Protein 3EIP (pdb70)

InterPro domains:
  IPR003063 Cloacin immunity protein family [PF03513] (2-81)
  IPR003063 Cloacin immunity protein family [PR01296] (2-18)
  IPR003063 Cloacin immunity protein family [PR01296] (19-39)
  IPR003063 Cloacin immunity protein family [PR01296] (41-60)
  IPR003063 Cloacin immunity protein family [PR01296] (61-83)
  IPR036528 Cloacin immunity protein superfamily [G3DSA:3.10.50.20] (2-85)
  IPR036528 Cloacin immunity protein superfamily [SSF54552] (2-85)

Organism: Escherichia coli (NCBI:txid562)

GO terms:
  GO:0005515 protein binding (F, IPI)

Structure (mmCIF, N/CA/C/O backbone):
data_3EIP
#
_entry.id   3EIP
#
_cell.length_a   80.070
_cell.length_b   53.720
_cell.length_c   36.250
_cell.angle_alpha   90.00
_cell.angle_beta   93.18
_cell.angle_gamma   90.00
#
_symmetry.space_group_name_H-M   'C 1 2 1'
#
loop_
_entity.id
_entity.type
_entity.pdbx_description
1 polymer 'PROTEIN (COLICIN E3 IMMUNITY PROTEIN)'
2 non-polymer 'ZINC ION'
3 water water
#
loop_
_atom_site.group_PDB
_atom_site.id
_atom_site.type_symbol
_atom_site.label_atom_id
_atom_site.label_alt_id
_atom_site.label_comp_id
_atom_site.label_asym_id
_atom_site.label_entity_id
_atom_site.label_seq_id
_atom_site.pdbx_PDB_ins_code
_atom_site.Cartn_x
_atom_site.Cartn_y
_atom_site.Cartn_z
_atom_site.occupancy
_atom_site.B_iso_or_equiv
_atom_site.auth_seq_id
_atom_site.auth_comp_id
_atom_site.auth_asym_id
_atom_site.auth_atom_id
_atom_site.pdbx_PDB_model_num
ATOM 1 N N . GLY A 1 1 ? 3.932 19.878 35.664 1.00 14.16 1 GLY A N 1
ATOM 2 C CA . GLY A 1 1 ? 3.701 21.061 34.799 1.00 13.07 1 GLY A CA 1
ATOM 3 C C . GLY A 1 1 ? 4.985 21.812 34.497 1.00 13.06 1 GLY A C 1
ATOM 4 O O . GLY A 1 1 ? 6.017 21.206 34.222 1.00 12.51 1 GLY A O 1
ATOM 5 N N . LEU A 1 2 ? 4.917 23.136 34.579 1.00 13.21 2 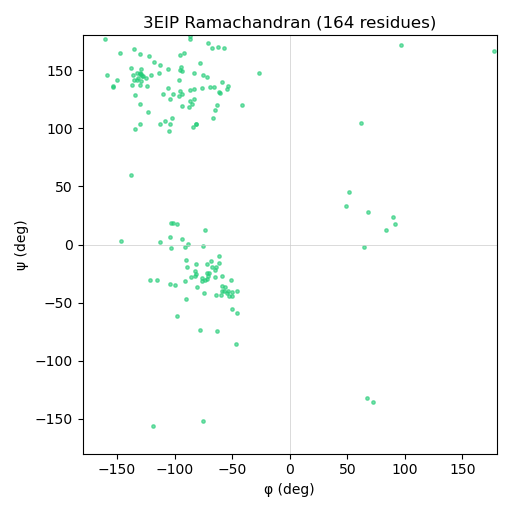LEU A N 1
ATOM 6 C CA . LEU A 1 2 ? 6.055 24.008 34.291 1.00 13.71 2 LEU A CA 1
ATOM 7 C C . LEU A 1 2 ? 7.134 24.089 35.370 1.00 14.22 2 LEU A C 1
ATOM 8 O O . LEU A 1 2 ? 6.839 24.232 36.553 1.00 13.85 2 LEU A O 1
ATOM 13 N N . LYS A 1 3 ? 8.390 24.001 34.943 1.00 14.12 3 LYS A N 1
ATOM 14 C CA . LYS A 1 3 ? 9.522 24.133 35.856 1.00 14.92 3 LYS A CA 1
ATOM 15 C C . LYS A 1 3 ? 10.567 25.024 35.190 1.00 14.48 3 LYS A C 1
ATOM 16 O O . LYS A 1 3 ? 10.704 25.008 33.969 1.00 13.94 3 LYS A O 1
ATOM 22 N N . LEU A 1 4 ? 11.278 25.816 35.982 1.00 14.50 4 LEU A N 1
ATOM 23 C CA . LEU A 1 4 ? 12.331 26.666 35.437 1.00 14.71 4 LEU A CA 1
ATOM 24 C C . LEU A 1 4 ? 13.633 25.879 35.555 1.00 14.56 4 LEU A C 1
ATOM 25 O O . LEU A 1 4 ? 13.950 25.349 36.619 1.00 14.51 4 LEU A O 1
ATOM 30 N N . ASP A 1 5 ? 14.377 25.789 34.455 1.00 13.68 5 ASP A N 1
ATOM 31 C CA . ASP A 1 5 ? 15.647 25.067 34.431 1.00 12.50 5 ASP A CA 1
ATOM 32 C C . ASP A 1 5 ? 16.772 26.100 34.345 1.00 12.10 5 ASP A C 1
ATOM 33 O O . ASP A 1 5 ? 16.982 26.715 33.301 1.00 10.63 5 ASP A O 1
ATOM 38 N N . LEU A 1 6 ? 17.476 26.288 35.455 1.00 11.07 6 LEU A N 1
ATOM 39 C CA . LEU A 1 6 ? 18.556 27.255 35.536 1.00 11.47 6 LEU A CA 1
ATOM 40 C C . LEU A 1 6 ? 19.920 26.578 35.436 1.00 11.00 6 LEU A C 1
ATOM 41 O O . LEU A 1 6 ? 20.199 25.610 36.139 1.00 11.75 6 LEU A O 1
ATOM 46 N N . THR A 1 7 ? 20.761 27.091 34.542 1.00 11.61 7 THR A N 1
ATOM 47 C CA . THR A 1 7 ? 22.105 26.568 34.366 1.00 12.49 7 THR A CA 1
ATOM 48 C C . THR A 1 7 ? 23.054 27.754 34.444 1.00 12.95 7 THR A C 1
ATOM 49 O O . THR A 1 7 ? 22.698 28.869 34.042 1.00 12.13 7 THR A O 1
ATOM 53 N N . TRP A 1 8 ? 24.242 27.540 35.002 1.00 12.75 8 TRP A N 1
ATOM 54 C CA . TRP A 1 8 ? 25.204 28.629 35.086 1.00 13.93 8 TRP A CA 1
ATOM 55 C C . TRP A 1 8 ? 26.588 28.189 34.630 1.00 14.55 8 TRP A C 1
ATOM 56 O O . TRP A 1 8 ? 26.972 27.028 34.787 1.00 13.94 8 TRP A O 1
ATOM 67 N N . PHE A 1 9 ? 27.315 29.128 34.038 1.00 16.03 9 PHE A N 1
ATOM 68 C CA . PHE A 1 9 ? 28.644 28.861 33.514 1.00 18.64 9 PHE A CA 1
ATOM 69 C C . PHE A 1 9 ? 29.624 29.896 34.030 1.00 20.23 9 PHE A C 1
ATOM 70 O O . PHE A 1 9 ? 29.263 31.052 34.252 1.00 20.52 9 PHE A O 1
ATOM 78 N N . ASP A 1 10 ? 30.862 29.470 34.240 1.00 22.96 10 ASP A N 1
ATOM 79 C CA . ASP A 1 10 ? 31.892 30.370 34.736 1.00 25.30 10 ASP A CA 1
ATOM 80 C C . ASP A 1 10 ? 32.223 31.376 33.648 1.00 26.87 10 ASP A C 1
ATOM 81 O O . ASP A 1 10 ? 32.368 31.012 32.482 1.00 26.96 10 ASP A O 1
ATOM 86 N N . LYS A 1 11 ? 32.332 32.643 34.026 1.00 28.55 11 LYS A N 1
ATOM 87 C CA . LYS A 1 11 ? 32.655 33.689 33.067 1.00 31.00 11 LYS A CA 1
ATOM 88 C C . LYS A 1 11 ? 34.106 33.595 32.613 1.00 32.19 11 LYS A C 1
ATOM 89 O O . LYS A 1 11 ? 34.434 33.966 31.485 1.00 32.60 11 LYS A O 1
ATOM 95 N N . SER A 1 12 ? 34.970 33.091 33.489 1.00 33.46 12 SER A N 1
ATOM 96 C CA . SER A 1 12 ? 36.389 32.965 33.170 1.00 34.89 12 SER A CA 1
ATOM 97 C C . SER A 1 12 ? 36.682 31.765 32.265 1.00 35.43 12 SER A C 1
ATOM 98 O O . SER A 1 12 ? 36.951 31.930 31.073 1.00 35.75 12 SER A O 1
ATOM 101 N N . THR A 1 13 ? 36.625 30.563 32.833 1.00 35.71 13 THR A N 1
ATOM 102 C CA . THR A 1 13 ? 36.891 29.341 32.080 1.00 36.02 13 THR A CA 1
ATOM 103 C C . THR A 1 13 ? 35.761 29.013 31.107 1.00 36.23 13 THR A C 1
ATOM 104 O O . THR A 1 13 ? 35.968 28.316 30.110 1.00 35.98 13 THR A O 1
ATOM 108 N N . GLU A 1 14 ? 34.564 29.503 31.416 1.00 36.36 14 GLU A N 1
ATOM 109 C CA . GLU A 1 14 ? 33.393 29.301 30.569 1.00 36.26 14 GLU A CA 1
ATOM 110 C C . GLU A 1 14 ? 32.907 27.858 30.503 1.00 35.33 14 GLU A C 1
ATOM 111 O O . GLU A 1 14 ? 32.319 27.442 29.504 1.00 35.41 14 GLU A O 1
ATOM 117 N N . ASP A 1 15 ? 33.150 27.100 31.566 1.00 33.68 15 ASP A N 1
ATOM 118 C CA . ASP A 1 15 ? 32.721 25.708 31.619 1.00 31.83 15 ASP A CA 1
ATOM 119 C C . ASP A 1 15 ? 31.368 25.602 32.312 1.00 30.02 15 ASP A C 1
ATOM 120 O O . ASP A 1 15 ? 31.020 26.441 33.137 1.00 29.61 15 ASP A O 1
ATOM 125 N N . PHE A 1 16 ? 30.613 24.570 31.955 1.00 27.97 16 PHE A N 1
ATOM 126 C CA . PHE A 1 16 ? 29.299 24.310 32.531 1.00 26.48 16 PHE A CA 1
ATOM 127 C C . PHE A 1 16 ? 29.490 23.942 34.000 1.00 25.19 16 PHE A C 1
ATOM 128 O O . PHE A 1 16 ? 29.967 22.853 34.310 1.00 24.77 16 PHE A O 1
ATOM 136 N N . LYS A 1 17 ? 29.100 24.845 34.897 1.00 24.23 17 LYS A N 1
ATOM 137 C CA . LYS A 1 17 ? 29.272 24.641 36.335 1.00 23.17 17 LYS A CA 1
ATOM 138 C C . LYS A 1 17 ? 28.152 23.952 37.103 1.00 22.01 17 LYS A C 1
ATOM 139 O O . LYS A 1 17 ? 28.411 23.051 37.904 1.00 22.51 17 LYS A O 1
ATOM 145 N N . GLY A 1 18 ? 26.911 24.372 36.882 1.00 20.00 18 GLY A N 1
ATOM 146 C CA . GLY A 1 18 ? 25.818 23.759 37.612 1.00 17.88 18 GLY A CA 1
ATOM 147 C C . GLY A 1 18 ? 24.450 23.939 36.998 1.00 16.29 18 GLY A C 1
ATOM 148 O O . GLY A 1 18 ? 24.270 24.629 35.995 1.00 14.67 18 GLY A O 1
ATOM 149 N N . GLU A 1 19 ? 23.467 23.321 37.636 1.00 15.82 19 GLU A N 1
ATOM 150 C CA . GLU A 1 19 ? 22.104 23.378 37.155 1.00 14.46 19 GLU A CA 1
ATOM 151 C C . GLU A 1 19 ? 21.154 23.060 38.299 1.00 14.30 19 GLU A C 1
ATOM 152 O O . GLU A 1 19 ? 21.475 22.260 39.182 1.00 12.90 19 GLU A O 1
ATOM 158 N N . GLU A 1 20 ? 19.993 23.707 38.285 1.00 13.03 20 GLU A N 1
ATOM 159 C CA . GLU A 1 20 ? 18.984 23.482 39.306 1.00 12.75 20 GLU A CA 1
ATOM 160 C C . GLU A 1 20 ? 17.595 23.788 38.757 1.00 12.44 20 GLU A C 1
ATOM 161 O O . GLU A 1 20 ? 17.401 24.794 38.073 1.00 11.64 20 GLU A O 1
ATOM 167 N N . TYR A 1 21 ? 16.637 22.908 39.047 1.00 12.93 21 TYR A N 1
ATOM 168 C CA . TYR A 1 21 ? 15.256 23.105 38.611 1.00 13.56 21 TYR A CA 1
ATOM 169 C C . TYR A 1 21 ? 14.449 23.755 39.718 1.00 13.54 21 TYR A C 1
ATOM 170 O O . TYR A 1 21 ? 14.728 23.559 40.900 1.00 12.66 21 TYR A O 1
ATOM 179 N N . SER A 1 22 ? 13.438 24.524 39.332 1.00 13.64 22 SER A N 1
ATOM 180 C CA . SER A 1 22 ? 12.575 25.168 40.304 1.00 14.46 22 SER A CA 1
ATOM 181 C C . SER A 1 22 ? 11.501 24.148 40.635 1.00 15.47 22 SER A C 1
ATOM 182 O O . SER A 1 22 ? 11.466 23.064 40.053 1.00 14.68 22 SER A O 1
ATOM 185 N N . LYS A 1 23 ? 10.628 24.501 41.571 1.00 16.42 23 LYS A N 1
ATOM 186 C CA . LYS A 1 23 ? 9.521 23.630 41.934 1.00 18.44 23 LYS A CA 1
ATOM 187 C C . LYS A 1 23 ? 8.616 23.614 40.711 1.00 19.34 23 LYS A C 1
ATOM 188 O O . LYS A 1 23 ? 8.787 24.426 39.797 1.00 18.62 23 LYS A O 1
ATOM 194 N N . ASP A 1 24 ? 7.641 22.712 40.707 1.00 19.88 24 ASP A N 1
ATOM 195 C CA . ASP A 1 24 ? 6.703 22.620 39.602 1.00 21.22 24 ASP A CA 1
ATOM 196 C C . ASP A 1 24 ? 5.609 23.659 39.845 1.00 22.35 24 ASP A C 1
ATOM 197 O O . ASP A 1 24 ? 4.989 23.679 40.915 1.00 22.52 24 ASP A O 1
ATOM 202 N N . PHE A 1 25 ? 5.388 24.533 38.867 1.00 22.74 25 PHE A N 1
ATOM 203 C CA . PHE A 1 25 ? 4.368 25.565 38.997 1.00 23.91 25 PHE A CA 1
ATOM 204 C C . PHE A 1 25 ? 3.018 25.104 38.465 1.00 25.24 25 PHE A C 1
ATOM 205 O O . PHE A 1 25 ? 2.040 25.847 38.530 1.00 25.70 25 PHE A O 1
ATOM 213 N N . GLY A 1 26 ? 2.968 23.885 37.940 1.00 26.61 26 GLY A N 1
ATOM 214 C CA . GLY A 1 26 ? 1.725 23.369 37.391 1.00 28.10 26 GLY A CA 1
ATOM 215 C C . GLY A 1 26 ? 1.382 24.046 36.076 1.00 29.53 26 GLY A C 1
ATOM 216 O O . GLY A 1 26 ? 2.253 24.231 35.225 1.00 28.74 26 GLY A O 1
ATOM 217 N N . ASP A 1 27 ? 0.116 24.427 35.909 1.00 30.85 27 ASP A N 1
ATOM 218 C CA . ASP A 1 27 ? -0.331 25.091 34.686 1.00 32.17 27 ASP A CA 1
ATOM 219 C C . ASP A 1 27 ? -0.308 26.614 34.757 1.00 32.57 27 ASP A C 1
ATOM 220 O O . ASP A 1 27 ? -0.749 27.288 33.824 1.00 33.85 27 ASP A O 1
ATOM 225 N N . ASP A 1 28 ? 0.199 27.158 35.854 1.00 32.38 28 ASP A N 1
ATOM 226 C CA . ASP A 1 28 ? 0.253 28.601 36.015 1.00 32.35 28 ASP A CA 1
ATOM 227 C C . ASP A 1 28 ? 1.543 29.150 35.415 1.00 32.06 28 ASP A C 1
ATOM 228 O O . ASP A 1 28 ? 2.637 28.809 35.857 1.00 32.20 28 ASP A O 1
ATOM 233 N N . GLY A 1 29 ? 1.407 29.999 34.404 1.00 31.44 29 GLY A N 1
ATOM 234 C CA . GLY A 1 29 ? 2.577 30.576 33.770 1.00 30.57 29 GLY A CA 1
ATOM 235 C C . GLY A 1 29 ? 2.836 31.995 34.228 1.00 29.88 29 GLY A C 1
ATOM 236 O O . GLY A 1 29 ? 3.556 32.740 33.568 1.00 29.73 29 GLY A O 1
ATOM 237 N N . SER A 1 30 ? 2.252 32.373 35.361 1.00 29.11 30 SER A N 1
ATOM 238 C CA . SER A 1 30 ? 2.426 33.720 35.890 1.00 28.53 30 SER A CA 1
ATOM 239 C C . SER A 1 30 ? 3.903 34.076 36.055 1.00 27.80 30 SER A C 1
ATOM 240 O O . SER A 1 30 ? 4.317 35.193 35.745 1.00 27.90 30 SER A O 1
ATOM 243 N N . VAL A 1 31 ? 4.695 33.129 36.547 1.00 26.94 31 VAL A N 1
ATOM 244 C CA . VAL A 1 31 ? 6.118 33.373 36.743 1.00 26.52 31 VAL A CA 1
ATOM 245 C C . VAL A 1 31 ? 6.774 33.815 35.441 1.00 25.61 31 VAL A C 1
ATOM 246 O O . VAL A 1 31 ? 7.671 34.654 35.446 1.00 25.80 31 VAL A O 1
ATOM 250 N N . MET A 1 32 ? 6.326 33.248 34.327 1.00 24.94 32 MET A N 1
ATOM 251 C CA . MET A 1 32 ? 6.875 33.611 33.026 1.00 24.66 32 MET A CA 1
ATOM 252 C C . MET A 1 32 ? 6.351 34.975 32.606 1.00 25.27 32 MET A C 1
ATOM 253 O O . MET A 1 32 ? 7.093 35.806 32.083 1.00 24.77 32 MET A O 1
ATOM 258 N N . GLU A 1 33 ? 5.065 35.205 32.841 1.00 26.33 33 GLU A N 1
ATOM 259 C CA . GLU A 1 33 ? 4.459 36.481 32.493 1.00 27.83 33 GLU A CA 1
ATOM 260 C C . GLU A 1 33 ? 5.196 37.587 33.231 1.00 27.89 33 GLU A C 1
ATOM 261 O O . GLU A 1 33 ? 5.449 38.654 32.676 1.00 29.08 33 GLU A O 1
ATOM 267 N N . SER A 1 34 ? 5.547 37.319 34.485 1.00 27.66 34 SER A N 1
ATOM 268 C CA . SER A 1 34 ? 6.253 38.294 35.303 1.00 27.17 34 SER A CA 1
ATOM 269 C C . SER A 1 34 ? 7.643 38.596 34.752 1.00 26.44 34 SER A C 1
ATOM 270 O O . SER A 1 34 ? 8.222 39.644 35.047 1.00 26.48 34 SER A O 1
ATOM 273 N N . LEU A 1 35 ? 8.182 37.682 33.953 1.00 25.27 35 LEU A N 1
ATOM 274 C CA . LEU A 1 35 ? 9.505 37.885 33.368 1.00 24.80 35 LEU A CA 1
ATOM 275 C C . LEU A 1 35 ? 9.389 38.598 32.026 1.00 24.05 35 LEU A C 1
ATOM 276 O O . LEU A 1 35 ? 10.383 39.075 31.478 1.00 23.98 35 LEU A O 1
ATOM 281 N N . GLY A 1 36 ? 8.170 38.661 31.501 1.00 23.84 36 GLY A N 1
ATOM 282 C CA . GLY A 1 36 ? 7.943 39.305 30.220 1.00 22.82 36 GLY A CA 1
ATOM 283 C C . GLY A 1 36 ? 8.075 38.330 29.065 1.00 22.50 36 GLY A C 1
ATOM 284 O O . GLY A 1 36 ? 8.335 38.735 27.935 1.00 22.55 36 GLY A O 1
ATOM 285 N N . VAL A 1 37 ? 7.887 37.045 29.351 1.00 22.11 37 VAL A N 1
ATOM 286 C CA . VAL A 1 37 ? 7.991 36.000 28.334 1.00 22.00 37 VAL A CA 1
ATOM 287 C C . VAL A 1 37 ? 6.703 35.187 28.246 1.00 22.36 37 VAL A C 1
ATOM 288 O O . VAL A 1 37 ? 6.344 34.485 29.188 1.00 22.06 37 VAL A O 1
ATOM 292 N N . PRO A 1 38 ? 5.991 35.273 27.108 1.00 23.13 38 PRO A N 1
ATOM 293 C CA . PRO A 1 38 ? 4.737 34.538 26.901 1.00 23.81 38 PRO A CA 1
ATOM 294 C C . PRO A 1 38 ? 4.902 33.041 27.166 1.00 24.26 38 PRO A C 1
ATOM 295 O O . PRO A 1 38 ? 5.872 32.425 26.729 1.00 23.25 38 PRO A O 1
ATOM 299 N N . PHE A 1 39 ? 3.928 32.471 27.868 1.00 25.61 39 PHE A N 1
ATOM 300 C CA . PHE A 1 39 ? 3.918 31.061 28.252 1.00 26.58 39 PHE A CA 1
ATOM 301 C C . PHE A 1 39 ? 3.866 30.018 27.133 1.00 27.44 39 PHE A C 1
ATOM 302 O O . PHE A 1 39 ? 4.858 29.351 26.852 1.00 27.48 39 PHE A O 1
ATOM 310 N N . LYS A 1 40 ? 2.696 29.875 26.516 1.00 28.29 40 LYS A N 1
ATOM 311 C CA . LYS A 1 40 ? 2.470 28.887 25.461 1.00 29.02 40 LYS A CA 1
ATOM 312 C C . LYS A 1 40 ? 3.454 28.840 24.295 1.00 28.85 40 LYS A C 1
ATOM 313 O O . LYS A 1 40 ? 3.679 27.776 23.714 1.00 29.53 40 LYS A O 1
ATOM 319 N N . ASP A 1 41 ? 4.035 29.981 23.944 1.00 28.18 41 ASP A N 1
ATOM 320 C CA . ASP A 1 41 ? 4.961 30.031 22.822 1.00 27.28 41 ASP A CA 1
ATOM 321 C C . ASP A 1 41 ? 6.428 29.774 23.154 1.00 25.98 41 ASP A C 1
ATOM 322 O O . ASP A 1 41 ? 7.214 29.425 22.270 1.00 25.91 41 ASP A O 1
ATOM 327 N N . ASN A 1 42 ? 6.804 29.923 24.418 1.00 24.18 42 ASN A N 1
ATOM 328 C CA . ASN A 1 42 ? 8.208 29.749 24.779 1.00 22.34 42 ASN A CA 1
ATOM 329 C C . ASN A 1 42 ? 8.606 28.564 25.650 1.00 21.12 42 ASN A C 1
ATOM 330 O O . ASN A 1 42 ? 9.778 28.419 25.996 1.00 19.94 42 ASN A O 1
ATOM 335 N N . VAL A 1 43 ? 7.647 27.719 26.007 1.00 20.18 43 VAL A N 1
ATOM 336 C CA . VAL A 1 43 ? 7.961 26.541 26.809 1.00 19.79 43 VAL A CA 1
ATOM 337 C C . VAL A 1 43 ? 8.631 25.502 25.913 1.00 20.05 43 VAL A C 1
ATOM 338 O O . VAL A 1 43 ? 8.308 25.397 24.726 1.00 20.42 43 VAL A O 1
ATOM 342 N N . ASN A 1 44 ? 9.563 24.738 26.476 1.00 19.98 44 ASN A N 1
ATOM 343 C CA . ASN A 1 44 ? 10.271 23.708 25.716 1.00 20.75 44 ASN A CA 1
ATOM 344 C C . ASN A 1 44 ? 10.786 24.281 24.407 1.00 21.59 44 ASN A C 1
ATOM 345 O O . ASN A 1 44 ? 10.876 23.563 23.407 1.00 22.12 44 ASN A O 1
ATOM 350 N N . ASN A 1 45 ? 11.152 25.561 24.417 1.00 22.60 45 ASN A N 1
ATOM 351 C CA . ASN A 1 45 ? 11.593 26.223 23.196 1.00 23.45 45 ASN A CA 1
ATOM 352 C C . ASN A 1 45 ? 12.805 27.151 23.350 1.00 23.21 45 ASN A C 1
ATOM 353 O O . ASN A 1 45 ? 12.702 28.349 23.084 1.00 24.03 45 ASN A O 1
ATOM 358 N N . GLY A 1 46 ? 13.939 26.608 23.787 1.00 21.77 46 GLY A N 1
ATOM 359 C CA . GLY A 1 46 ? 15.144 27.421 23.909 1.00 19.61 46 GLY A CA 1
ATOM 360 C C . GLY A 1 46 ? 15.513 28.029 25.249 1.00 18.56 46 GLY A C 1
ATOM 361 O O . GLY A 1 46 ? 14.737 27.989 26.207 1.00 17.60 46 GLY A O 1
ATOM 362 N N . CYS A 1 47 ? 16.715 28.604 25.295 1.00 17.29 47 CYS A N 1
ATOM 363 C CA . CYS A 1 47 ? 17.250 29.242 26.496 1.00 17.46 47 CYS A CA 1
ATOM 364 C C . CYS A 1 47 ? 17.243 30.759 26.422 1.00 16.89 47 CYS A C 1
ATOM 365 O O . CYS A 1 47 ? 17.380 31.344 25.350 1.00 17.08 47 CYS A O 1
ATOM 368 N N . PHE A 1 48 ? 17.130 31.385 27.587 1.00 15.04 48 PHE A N 1
ATOM 369 C CA . PHE A 1 48 ? 17.115 32.842 27.693 1.00 13.90 48 PHE A CA 1
ATOM 370 C C . PHE A 1 48 ? 18.222 33.288 28.635 1.00 13.83 48 PHE A C 1
ATOM 371 O O . PHE A 1 48 ? 18.406 32.701 29.695 1.00 11.61 48 PHE A O 1
ATOM 379 N N . ASP A 1 49 ? 18.955 34.330 28.257 1.00 14.45 49 ASP A N 1
AT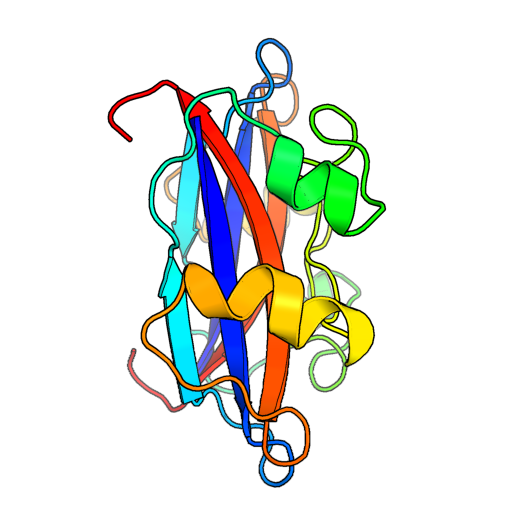OM 380 C CA . ASP A 1 49 ? 20.014 34.836 29.116 1.00 15.40 49 ASP A CA 1
ATOM 381 C C . ASP A 1 49 ? 19.313 35.516 30.284 1.00 14.93 49 ASP A C 1
ATOM 382 O O . ASP A 1 49 ? 18.261 36.120 30.105 1.00 15.93 49 ASP A O 1
ATOM 387 N N . VAL A 1 50 ? 19.883 35.410 31.476 1.00 14.87 50 VAL A N 1
ATOM 388 C CA . VAL A 1 50 ? 19.289 36.044 32.649 1.00 14.06 50 VAL A CA 1
ATOM 389 C C . VAL A 1 50 ? 19.900 37.422 32.849 1.00 14.27 50 VAL A C 1
ATOM 390 O O . VAL A 1 50 ? 21.107 37.545 33.044 1.00 15.76 50 VAL A O 1
ATOM 394 N N . ILE A 1 51 ? 19.060 38.450 32.794 1.00 13.99 51 ILE A N 1
ATOM 395 C CA . ILE A 1 51 ? 19.496 39.829 32.956 1.00 14.04 51 ILE A CA 1
ATOM 396 C C . ILE A 1 51 ? 19.382 40.229 34.420 1.00 13.55 51 ILE A C 1
ATOM 397 O O . ILE A 1 51 ? 18.714 39.555 35.206 1.00 13.12 51 ILE A O 1
ATOM 402 N N . ALA A 1 52 ? 20.033 41.330 34.777 1.00 13.61 52 ALA A N 1
ATOM 403 C CA . ALA A 1 52 ? 20.040 41.817 36.155 1.00 12.92 52 ALA A CA 1
ATOM 404 C C . ALA A 1 52 ? 18.684 41.938 36.853 1.00 12.68 52 ALA A C 1
ATOM 405 O O . ALA A 1 52 ? 18.548 41.540 38.014 1.00 10.83 52 ALA A O 1
ATOM 407 N N . GLU A 1 53 ? 17.683 42.483 36.162 1.00 12.12 53 GLU A N 1
ATOM 408 C CA . GLU A 1 53 ? 16.363 42.663 36.765 1.00 12.92 53 GLU A CA 1
ATOM 409 C C . GLU A 1 53 ? 15.666 41.362 37.141 1.00 12.97 53 GLU A C 1
ATOM 410 O O . GLU A 1 53 ? 14.725 41.367 37.939 1.00 13.24 53 GLU A O 1
ATOM 416 N N . TRP A 1 54 ? 16.119 40.261 36.548 1.00 13.05 54 TRP A N 1
ATOM 417 C CA . TRP A 1 54 ? 15.542 38.938 36.784 1.00 13.31 54 TRP A CA 1
ATOM 418 C C . TRP A 1 54 ? 16.059 38.248 38.040 1.00 13.77 54 TRP A C 1
ATOM 419 O O . TRP A 1 54 ? 15.366 37.415 38.630 1.00 13.88 54 TRP A O 1
ATOM 430 N N . VAL A 1 55 ? 17.280 38.586 38.435 1.00 13.78 55 VAL A N 1
ATOM 431 C CA . VAL A 1 55 ? 17.902 37.981 39.607 1.00 14.58 55 VAL A CA 1
ATOM 432 C C . VAL A 1 55 ? 17.013 37.881 40.850 1.00 14.41 55 VAL A C 1
ATOM 433 O O . VAL A 1 55 ? 16.768 36.782 41.341 1.00 14.98 55 VAL A O 1
ATOM 437 N N . PRO A 1 56 ? 16.504 39.017 41.369 1.00 14.52 56 PRO A N 1
ATOM 438 C CA . PRO A 1 56 ? 15.652 38.965 42.564 1.00 13.82 56 PRO A CA 1
ATOM 439 C C . PRO A 1 56 ? 14.317 38.246 42.393 1.00 13.59 56 PRO A C 1
ATOM 440 O O . PRO A 1 56 ? 13.762 37.702 43.356 1.00 13.05 56 PRO A O 1
ATOM 444 N N . LEU A 1 57 ? 13.795 38.255 41.171 1.00 13.26 57 LEU A N 1
ATOM 445 C CA . LEU A 1 57 ? 12.528 37.599 40.891 1.00 13.37 57 LEU A CA 1
ATOM 446 C C . LEU A 1 57 ? 12.703 36.082 40.809 1.00 12.85 57 LEU A C 1
ATOM 447 O O . LEU A 1 57 ? 11.780 35.328 41.113 1.00 13.16 57 LEU A O 1
ATOM 452 N N . LEU A 1 58 ? 13.891 35.639 40.410 1.00 12.46 58 LEU A N 1
ATOM 453 C CA . LEU A 1 58 ? 14.167 34.205 40.296 1.00 12.37 58 LEU A CA 1
ATOM 454 C C . LEU A 1 58 ? 14.748 33.606 41.572 1.00 12.27 58 LEU A C 1
ATOM 455 O O . LEU A 1 58 ? 14.499 32.445 41.887 1.00 11.89 58 LEU A O 1
ATOM 460 N N . GLN A 1 59 ? 15.505 34.402 42.316 1.00 12.18 59 GLN A N 1
ATOM 461 C CA . GLN A 1 59 ? 16.158 33.897 43.524 1.00 13.05 59 GLN A CA 1
ATOM 462 C C . GLN A 1 59 ? 15.293 33.138 44.520 1.00 13.46 59 GLN A C 1
ATOM 463 O O . GLN A 1 59 ? 15.732 32.130 45.082 1.00 13.80 59 GLN A O 1
ATOM 469 N N . PRO A 1 60 ? 14.058 33.599 44.766 1.00 13.72 60 PRO A N 1
ATOM 470 C CA . PRO A 1 60 ? 13.256 32.844 45.736 1.00 14.06 60 PRO A CA 1
ATOM 471 C C . PRO A 1 60 ? 12.950 31.395 45.367 1.00 14.07 60 PRO A C 1
ATOM 472 O O . PRO A 1 60 ? 12.485 30.622 46.214 1.00 14.35 60 PRO A O 1
ATOM 476 N N . TYR A 1 61 ? 13.247 31.005 44.129 1.00 13.07 61 TYR A N 1
ATOM 477 C CA . TYR A 1 61 ? 12.941 29.640 43.682 1.00 12.78 61 TYR A CA 1
ATOM 478 C C . TYR A 1 61 ? 14.138 28.697 43.627 1.00 12.46 61 TYR A C 1
ATOM 479 O O . TYR A 1 61 ? 13.985 27.499 43.344 1.00 11.92 61 TYR A O 1
ATOM 488 N N . PHE A 1 62 ? 15.321 29.225 43.918 1.00 11.36 62 PHE A N 1
ATOM 489 C CA . PHE A 1 62 ? 16.539 28.425 43.859 1.00 10.69 62 PHE A CA 1
ATOM 490 C C . PHE A 1 62 ? 17.400 28.524 45.113 1.00 10.93 62 PHE A C 1
ATOM 491 O O . PHE A 1 62 ? 17.442 29.571 45.771 1.00 10.27 62 PHE A O 1
ATOM 499 N N . ASN A 1 63 ? 18.079 27.421 45.428 1.00 10.95 63 ASN A N 1
ATOM 500 C CA . ASN A 1 63 ? 18.988 27.345 46.566 1.00 11.49 63 ASN A CA 1
ATOM 501 C C . ASN A 1 63 ? 20.309 27.975 46.142 1.00 12.46 63 ASN A C 1
ATOM 502 O O . ASN A 1 63 ? 20.974 28.636 46.938 1.00 11.90 63 ASN A O 1
ATOM 507 N N . HIS A 1 64 ? 20.689 27.763 44.882 1.00 12.95 64 HIS A N 1
ATOM 508 C CA . HIS A 1 64 ? 21.922 28.352 44.365 1.00 13.65 64 HIS A CA 1
ATOM 509 C C . HIS A 1 64 ? 21.819 29.872 44.465 1.00 14.32 64 HIS A C 1
ATOM 510 O O . HIS A 1 64 ? 20.832 30.459 44.027 1.00 13.75 64 HIS A O 1
ATOM 517 N N . GLN A 1 65 ? 22.846 30.504 45.020 1.00 16.18 65 GLN A N 1
ATOM 518 C CA . GLN A 1 65 ? 22.879 31.958 45.162 1.00 17.31 65 GLN A CA 1
ATOM 519 C C . GLN A 1 65 ? 23.318 32.578 43.835 1.00 17.40 65 GLN A C 1
ATOM 520 O O . GLN A 1 65 ? 24.504 32.573 43.501 1.00 17.75 65 GLN A O 1
ATOM 526 N N . ILE A 1 66 ? 22.361 33.126 43.095 1.00 17.72 66 ILE A N 1
ATOM 527 C CA . ILE A 1 66 ? 22.629 33.727 41.792 1.00 17.87 66 ILE A CA 1
ATOM 528 C C . ILE A 1 66 ? 23.528 34.959 41.850 1.00 18.65 66 ILE A C 1
ATOM 529 O O . ILE A 1 66 ? 23.163 35.977 42.441 1.00 18.84 66 ILE A O 1
ATOM 534 N N . ASP A 1 67 ? 24.706 34.852 41.239 1.00 19.51 67 ASP A N 1
ATOM 535 C CA . ASP A 1 67 ? 25.649 35.967 41.182 1.00 20.50 67 ASP A CA 1
ATOM 536 C C . ASP A 1 67 ? 26.108 36.152 39.740 1.00 20.63 67 ASP A C 1
ATOM 537 O O . ASP A 1 67 ? 26.930 35.387 39.230 1.00 19.43 67 ASP A O 1
ATOM 542 N N . ILE A 1 68 ? 25.567 37.173 39.090 1.00 20.80 68 ILE A N 1
ATOM 543 C CA . ILE A 1 68 ? 25.883 37.451 37.699 1.00 21.42 68 ILE A CA 1
ATOM 544 C C . ILE A 1 68 ? 27.249 38.085 37.481 1.00 22.00 68 ILE A C 1
ATOM 545 O O . ILE A 1 68 ? 27.640 38.347 36.347 1.00 21.37 68 ILE A O 1
ATOM 550 N N . SER A 1 69 ? 27.973 38.336 38.565 1.00 23.34 69 SER A N 1
ATOM 551 C CA . SER A 1 69 ? 29.305 38.913 38.457 1.00 24.80 69 SER A CA 1
ATOM 552 C C . SER A 1 69 ? 30.323 37.803 38.242 1.00 25.29 69 SER A C 1
ATOM 553 O O . SER A 1 69 ? 31.370 38.014 37.634 1.00 26.46 69 SER A O 1
ATOM 556 N N . ASP A 1 70 ? 30.008 36.613 38.741 1.00 25.83 70 ASP A N 1
ATOM 557 C CA . ASP A 1 70 ? 30.905 35.475 38.602 1.00 25.57 70 ASP A CA 1
ATOM 558 C C . ASP A 1 70 ? 30.455 34.481 37.551 1.00 25.08 70 ASP A C 1
ATOM 559 O O . ASP A 1 70 ? 31.280 33.872 36.875 1.00 25.33 70 ASP A O 1
ATOM 564 N N . ASN A 1 71 ? 29.145 34.323 37.405 1.00 24.09 71 ASN A N 1
ATOM 565 C CA . ASN A 1 71 ? 28.617 33.363 36.448 1.00 22.99 71 ASN A CA 1
ATOM 566 C C . ASN A 1 71 ? 27.692 33.933 35.385 1.00 22.21 71 ASN A C 1
ATOM 567 O O . ASN A 1 71 ? 27.151 35.031 35.513 1.00 22.16 71 ASN A O 1
ATOM 572 N N . GLU A 1 72 ? 27.522 33.147 34.331 1.00 20.99 72 GLU A N 1
ATOM 573 C CA . GLU A 1 72 ? 26.635 33.480 33.228 1.00 20.53 72 GLU A CA 1
ATOM 574 C C . GLU A 1 72 ? 25.461 32.547 33.482 1.00 19.13 72 GLU A C 1
ATOM 575 O O . GLU A 1 72 ? 25.673 31.373 33.786 1.00 19.17 72 GLU A O 1
ATOM 581 N N . TYR A 1 73 ? 24.237 33.055 33.388 1.00 16.98 73 TYR A N 1
ATOM 582 C CA . TYR A 1 73 ? 23.069 32.215 33.635 1.00 15.63 73 TYR A CA 1
ATOM 583 C C . TYR A 1 73 ? 22.119 32.119 32.448 1.00 15.32 73 TYR A C 1
ATOM 584 O O . TYR A 1 73 ? 21.950 33.071 31.688 1.00 15.86 73 TYR A O 1
ATOM 593 N N . PHE A 1 74 ? 21.514 30.948 32.302 1.00 14.75 74 PHE A N 1
ATOM 594 C CA . PHE A 1 74 ? 20.535 30.692 31.253 1.00 15.11 74 PHE A CA 1
ATOM 595 C C . PHE A 1 74 ? 19.353 30.042 31.942 1.00 14.65 74 PHE A C 1
ATOM 596 O O . PHE A 1 74 ? 19.526 29.258 32.879 1.00 13.77 74 PHE A O 1
ATOM 604 N N . VAL A 1 75 ? 18.156 30.368 31.483 1.00 14.31 75 VAL A N 1
ATOM 605 C CA . VAL A 1 75 ? 16.963 29.756 32.038 1.00 13.92 75 VAL A CA 1
ATOM 606 C C . VAL A 1 75 ? 16.142 29.263 30.860 1.00 13.92 75 VAL A C 1
ATOM 607 O O . VAL A 1 75 ? 16.040 29.943 29.836 1.00 12.43 75 VAL A O 1
ATOM 611 N N . SER A 1 76 ? 15.594 28.062 30.994 1.00 13.83 76 SER A N 1
ATOM 612 C CA . SER A 1 76 ? 14.748 27.493 29.956 1.00 14.39 76 SER A CA 1
ATOM 613 C C . SER A 1 76 ? 13.469 27.092 30.690 1.00 14.73 76 SER A C 1
ATOM 614 O O . SER A 1 76 ? 13.514 26.683 31.854 1.00 13.87 76 SER A O 1
ATOM 617 N N . PHE A 1 77 ? 12.334 27.221 30.018 1.00 14.83 77 PHE A N 1
ATOM 618 C CA . PHE A 1 77 ? 11.057 26.901 30.636 1.00 16.30 77 PHE A CA 1
ATOM 619 C C . PHE A 1 77 ? 10.561 25.558 30.125 1.00 17.43 77 PHE A C 1
ATOM 620 O O . PHE A 1 77 ? 10.059 25.460 29.008 1.00 17.99 77 PHE A O 1
ATOM 628 N N . ASP A 1 78 ? 10.700 24.530 30.959 1.00 18.04 78 ASP A N 1
ATOM 629 C CA . ASP A 1 78 ? 10.302 23.175 30.604 1.00 19.55 78 ASP A CA 1
ATOM 630 C C . ASP A 1 78 ? 8.910 22.822 31.098 1.00 20.64 78 ASP A C 1
ATOM 631 O O . ASP A 1 78 ? 8.510 23.193 32.205 1.00 20.27 78 ASP A O 1
ATOM 636 N N . TYR A 1 79 ? 8.179 22.086 30.270 1.00 21.99 79 TYR A N 1
ATOM 637 C CA . TYR A 1 79 ? 6.830 21.679 30.615 1.00 22.92 79 TYR A CA 1
ATOM 638 C C . TYR A 1 79 ? 6.605 20.211 30.305 1.00 24.74 79 TYR A C 1
ATOM 639 O O . TYR A 1 79 ? 6.880 19.750 29.196 1.00 23.84 79 TYR A O 1
ATOM 648 N N . ARG A 1 80 ? 6.100 19.487 31.298 1.00 26.77 80 ARG A N 1
ATOM 649 C CA . ARG A 1 80 ? 5.796 18.067 31.163 1.00 29.24 80 ARG A CA 1
ATOM 650 C C . ARG A 1 80 ? 4.586 17.752 32.033 1.00 30.49 80 ARG A C 1
ATOM 651 O O . ARG A 1 80 ? 4.218 18.549 32.898 1.00 29.62 80 ARG A O 1
ATOM 659 N N . ASP A 1 81 ? 3.971 16.594 31.801 1.00 32.67 81 ASP A N 1
ATOM 660 C CA . ASP A 1 81 ? 2.808 16.170 32.577 1.00 34.99 81 ASP A CA 1
ATOM 661 C C . ASP A 1 81 ? 3.090 16.186 34.075 1.00 36.15 81 ASP A C 1
ATOM 662 O O . ASP A 1 81 ? 4.127 15.693 34.530 1.00 36.76 81 ASP A O 1
ATOM 667 N N . GLY A 1 82 ? 2.150 16.751 34.829 1.00 37.05 82 GLY A N 1
ATOM 668 C CA . GLY A 1 82 ? 2.276 16.855 36.274 1.00 38.25 82 GLY A CA 1
ATOM 669 C C . GLY A 1 82 ? 3.127 15.811 36.973 1.00 38.65 82 GLY A C 1
ATOM 670 O O . GLY A 1 82 ? 3.191 14.659 36.549 1.00 39.02 82 GLY A O 1
ATOM 671 N N . ASP A 1 83 ? 3.776 16.227 38.056 1.00 39.29 83 ASP A N 1
ATOM 672 C CA . ASP A 1 83 ? 4.634 15.348 38.842 1.00 39.84 83 ASP A CA 1
ATOM 673 C C . ASP A 1 83 ? 5.794 14.831 37.997 1.00 39.66 83 ASP A C 1
ATOM 674 O O . ASP A 1 83 ? 5.611 13.960 37.146 1.00 39.72 83 ASP A O 1
ATOM 679 N N . TRP A 1 84 ? 6.984 15.375 38.228 1.00 39.62 84 TRP A N 1
ATOM 680 C CA . TRP A 1 84 ? 8.169 14.952 37.493 1.00 39.97 84 TRP A CA 1
ATOM 681 C C . TRP A 1 84 ? 8.819 13.752 38.179 1.00 40.40 84 TRP A C 1
ATOM 682 O O . TRP A 1 84 ? 10.053 13.774 38.392 1.00 40.81 84 TRP A O 1
ATOM 694 N N . GLY B 1 1 ? 34.667 17.118 29.172 1.00 15.25 1 GLY B N 1
ATOM 695 C CA . GLY B 1 1 ? 34.858 17.808 27.872 1.00 15.18 1 GLY B CA 1
ATOM 696 C C . GLY B 1 1 ? 33.529 18.119 27.208 1.00 14.79 1 GLY B C 1
ATOM 697 O O . GLY B 1 1 ? 32.560 18.484 27.875 1.00 14.99 1 GLY B O 1
ATOM 698 N N . LEU B 1 2 ? 33.478 17.952 25.892 1.00 14.53 2 LEU B N 1
ATOM 699 C CA . LEU B 1 2 ? 32.272 18.238 25.124 1.00 14.06 2 LEU B CA 1
ATOM 700 C C . LEU B 1 2 ? 31.304 17.060 25.059 1.00 14.25 2 LEU B C 1
ATOM 701 O O . LEU B 1 2 ? 31.703 15.932 24.801 1.00 14.13 2 LEU B O 1
ATOM 706 N N . LYS B 1 3 ? 30.028 17.335 25.309 1.00 14.74 3 LYS B N 1
ATOM 707 C CA . LYS B 1 3 ? 28.980 16.323 25.237 1.00 15.08 3 LYS B CA 1
ATOM 708 C C . LYS B 1 3 ? 27.820 17.004 24.528 1.00 15.34 3 LYS B C 1
ATOM 709 O O . LYS B 1 3 ? 27.518 18.160 24.817 1.00 15.89 3 LYS B O 1
ATOM 715 N N . LEU B 1 4 ? 27.175 16.301 23.604 1.00 14.95 4 LEU B N 1
ATOM 716 C CA . LEU B 1 4 ? 26.030 16.870 22.899 1.00 14.47 4 LEU B CA 1
ATOM 717 C C . LEU B 1 4 ? 24.762 16.406 23.594 1.00 13.66 4 LEU B C 1
ATOM 718 O O . LEU B 1 4 ? 24.568 15.206 23.798 1.00 13.06 4 LEU B O 1
ATOM 723 N N . ASP B 1 5 ? 23.896 17.358 23.934 1.00 13.21 5 ASP B N 1
ATOM 724 C CA . ASP B 1 5 ? 22.632 17.066 24.605 1.00 13.59 5 ASP B CA 1
ATOM 725 C C . ASP B 1 5 ? 21.481 17.122 23.597 1.00 13.16 5 ASP B C 1
ATOM 726 O O . ASP B 1 5 ? 21.114 18.192 23.124 1.00 12.41 5 ASP B O 1
ATOM 731 N N . LEU B 1 6 ? 20.927 15.956 23.273 1.00 12.60 6 LEU B N 1
ATOM 732 C CA . LEU B 1 6 ? 19.843 15.845 22.309 1.00 12.44 6 LEU B CA 1
ATOM 733 C C . LEU B 1 6 ? 18.519 15.613 23.013 1.00 12.75 6 LEU B C 1
ATOM 734 O O . LEU B 1 6 ? 18.391 14.683 23.808 1.00 12.30 6 LEU B O 1
ATOM 739 N N . THR B 1 7 ? 17.544 16.473 22.733 1.00 13.51 7 THR B N 1
ATOM 740 C CA . THR B 1 7 ? 16.220 16.353 23.328 1.00 14.67 7 THR B CA 1
ATOM 741 C C . THR B 1 7 ? 15.204 16.401 22.195 1.00 14.53 7 THR B C 1
ATOM 742 O O . THR B 1 7 ? 15.364 17.174 21.256 1.00 14.00 7 THR B O 1
ATOM 746 N N . TRP B 1 8 ? 14.158 15.586 22.275 1.00 14.37 8 TRP B N 1
ATOM 747 C CA . TRP B 1 8 ? 13.160 15.596 21.212 1.00 15.00 8 TRP B CA 1
ATOM 748 C C . TRP B 1 8 ? 11.719 15.536 21.707 1.00 16.05 8 TRP B C 1
ATOM 749 O O . TRP B 1 8 ? 11.435 14.999 22.776 1.00 15.55 8 TRP B O 1
ATOM 760 N N . PHE B 1 9 ? 10.821 16.106 20.905 1.00 17.28 9 PHE B N 1
ATOM 761 C CA . PHE B 1 9 ? 9.402 16.155 21.221 1.00 18.96 9 PHE B CA 1
ATOM 762 C C . PHE B 1 9 ? 8.568 15.644 20.059 1.00 20.61 9 PHE B C 1
ATOM 763 O O . PHE B 1 9 ? 8.969 15.751 18.897 1.00 20.06 9 PHE B O 1
ATOM 771 N N . ASP B 1 10 ? 7.403 15.090 20.382 1.00 22.23 10 ASP B N 1
ATOM 772 C CA . ASP B 1 10 ? 6.499 14.590 19.364 1.00 24.71 10 ASP B CA 1
ATOM 773 C C . ASP B 1 10 ? 6.120 15.782 18.491 1.00 25.77 10 ASP B C 1
ATOM 774 O O . ASP B 1 10 ? 5.742 16.834 19.001 1.00 25.52 10 ASP B O 1
ATOM 779 N N . LYS B 1 11 ? 6.217 15.608 17.179 1.00 27.35 11 LYS B N 1
ATOM 780 C CA . LYS B 1 11 ? 5.918 16.681 16.239 1.00 29.52 11 LYS B CA 1
ATOM 781 C C . LYS B 1 11 ? 4.432 17.024 16.110 1.00 30.89 11 LYS B C 1
ATOM 782 O O . LYS B 1 11 ? 4.085 18.099 15.615 1.00 31.35 11 LYS B O 1
ATOM 788 N N . SER B 1 12 ? 3.562 16.125 16.562 1.00 31.86 12 SER B N 1
ATOM 789 C CA . SER B 1 12 ? 2.118 16.350 16.485 1.00 33.26 12 SER B CA 1
ATOM 790 C C . SER B 1 12 ? 1.533 16.865 17.797 1.00 33.53 12 SER B C 1
ATOM 791 O O . SER B 1 12 ? 0.968 17.959 17.855 1.00 34.22 12 SER B O 1
ATOM 794 N N . THR B 1 13 ? 1.663 16.065 18.848 1.00 33.99 13 THR B N 1
ATOM 795 C CA . THR B 1 13 ? 1.146 16.436 20.155 1.00 34.21 13 THR B CA 1
ATOM 796 C C . THR B 1 13 ? 2.000 17.522 20.805 1.00 34.22 13 THR B C 1
ATOM 797 O O . THR B 1 13 ? 1.491 18.346 21.567 1.00 34.35 13 THR B O 1
ATOM 801 N N . GLU B 1 14 ? 3.296 17.511 20.494 1.00 34.06 14 GLU B N 1
ATOM 802 C CA . GLU B 1 14 ? 4.265 18.473 21.023 1.00 33.69 14 GLU B CA 1
ATOM 803 C C . GLU B 1 14 ? 4.778 18.071 22.403 1.00 32.61 14 GLU B C 1
ATOM 804 O O . GLU B 1 14 ? 5.427 18.864 23.083 1.00 32.52 14 GLU B O 1
ATOM 810 N N . ASP B 1 15 ? 4.499 16.835 22.808 1.00 31.11 15 ASP B N 1
ATOM 811 C CA . ASP B 1 15 ? 4.928 16.343 24.113 1.00 29.83 15 ASP B CA 1
ATOM 812 C C . ASP B 1 15 ? 6.369 15.825 24.120 1.00 28.80 15 ASP B C 1
ATOM 813 O O . ASP B 1 15 ? 6.849 15.291 23.124 1.00 27.78 15 ASP B O 1
ATOM 818 N N . PHE B 1 16 ? 7.050 15.986 25.253 1.00 27.79 16 PHE B N 1
ATOM 819 C CA . PHE B 1 16 ? 8.423 15.508 25.391 1.00 26.62 16 PHE B CA 1
ATOM 820 C C . PHE B 1 16 ? 8.441 14.007 25.141 1.00 25.46 16 PHE B C 1
ATOM 821 O O . PHE B 1 16 ? 7.537 13.289 25.576 1.00 25.82 16 PHE B O 1
ATOM 829 N N . LYS B 1 17 ? 9.468 13.535 24.439 1.00 23.76 17 LYS B N 1
ATOM 830 C CA . LYS B 1 17 ? 9.594 12.115 24.142 1.00 22.43 17 LYS B CA 1
ATOM 831 C C . LYS B 1 17 ? 10.879 11.482 24.667 1.00 20.88 17 LYS B C 1
ATOM 832 O O . LYS B 1 17 ? 10.893 10.298 24.992 1.00 20.91 17 LYS B O 1
ATOM 838 N N . GLY B 1 18 ? 11.961 12.252 24.744 1.00 19.25 18 GLY B N 1
ATOM 839 C CA . GLY B 1 18 ? 13.200 11.682 25.246 1.00 17.37 18 GLY B CA 1
ATOM 840 C C . GLY B 1 18 ? 14.388 12.623 25.235 1.00 16.46 18 GLY B C 1
ATOM 841 O O . GLY B 1 18 ? 14.337 13.685 24.625 1.00 16.03 18 GLY B O 1
ATOM 842 N N . GLU B 1 19 ? 15.452 12.234 25.930 1.00 15.80 19 GLU B N 1
ATOM 843 C CA . GLU B 1 19 ? 16.676 13.031 25.986 1.00 15.20 19 GLU B CA 1
ATOM 844 C C . GLU B 1 19 ? 17.860 12.082 26.162 1.00 15.41 19 GLU B C 1
ATOM 845 O O . GLU B 1 19 ? 17.765 11.094 26.884 1.00 15.06 19 GLU B O 1
ATOM 851 N N . GLU B 1 20 ? 18.975 12.384 25.510 1.00 14.60 20 GLU B N 1
ATOM 852 C CA . GLU B 1 20 ? 20.140 11.511 25.590 1.00 14.70 20 GLU B CA 1
ATOM 853 C C . GLU B 1 20 ? 21.416 12.304 25.355 1.00 14.71 20 GLU B C 1
ATOM 854 O O . GLU B 1 20 ? 21.466 13.138 24.454 1.00 13.69 20 GLU B O 1
ATOM 860 N N . TYR B 1 21 ? 22.437 12.037 26.166 1.00 13.97 21 TYR B N 1
ATOM 861 C CA . TYR B 1 21 ? 23.738 12.703 26.036 1.00 15.01 21 TYR B CA 1
ATOM 862 C C . TYR B 1 21 ? 24.636 11.846 25.165 1.00 14.43 21 TYR B C 1
ATOM 863 O O . TYR B 1 21 ? 24.520 10.618 25.161 1.00 16.16 21 TYR B O 1
ATOM 872 N N . SER B 1 22 ? 25.537 12.484 24.428 1.00 14.53 22 SER B N 1
ATOM 873 C CA . SER B 1 22 ? 26.483 11.742 23.612 1.00 14.80 22 SER B CA 1
ATOM 874 C C . SER B 1 22 ? 27.630 11.444 24.575 1.00 15.92 22 SER B C 1
ATOM 875 O O . SER B 1 2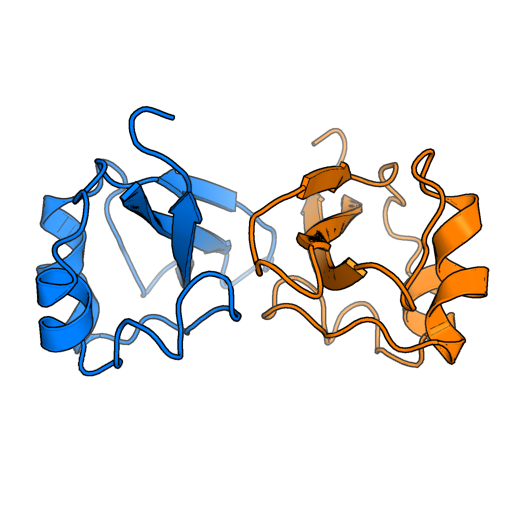2 ? 27.586 11.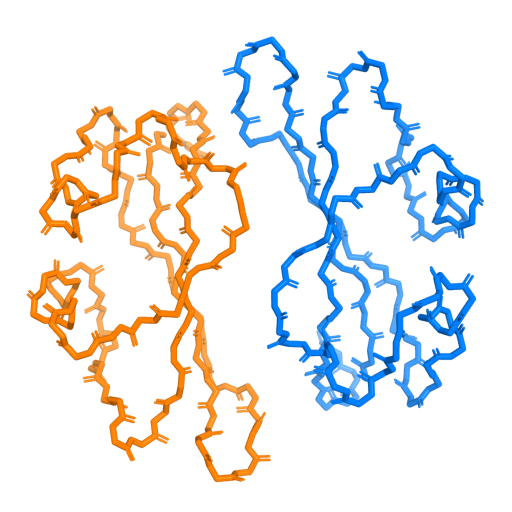851 25.741 1.00 15.46 22 SER B O 1
ATOM 878 N N . LYS B 1 23 ? 28.650 1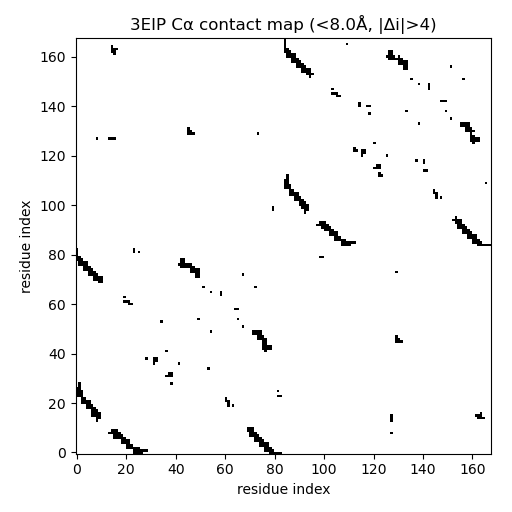0.747 24.087 1.00 16.82 23 LYS B N 1
ATOM 879 C CA . LYS B 1 23 ? 29.809 10.444 24.912 1.00 18.18 23 LYS B CA 1
ATOM 880 C C . LYS B 1 23 ? 30.548 11.761 25.109 1.00 17.97 23 LYS B C 1
ATOM 881 O O . LYS B 1 23 ? 30.183 12.775 24.518 1.00 16.76 23 LYS B O 1
ATOM 887 N N . ASP B 1 24 ? 31.579 11.750 25.944 1.00 18.07 24 ASP B N 1
ATOM 888 C CA . ASP B 1 24 ? 32.358 12.958 26.163 1.00 18.63 24 ASP B CA 1
ATOM 889 C C . ASP B 1 24 ? 33.404 12.955 25.057 1.00 18.41 24 ASP B C 1
ATOM 890 O O . ASP B 1 24 ? 34.163 11.994 24.925 1.00 18.43 24 ASP B O 1
ATOM 895 N N . PHE B 1 25 ? 33.444 14.016 24.261 1.00 17.95 25 PHE B N 1
ATOM 896 C CA . PHE B 1 25 ? 34.415 14.085 23.173 1.00 18.21 25 PHE B CA 1
ATOM 897 C C . PHE B 1 25 ? 35.740 14.697 23.610 1.00 18.60 25 PHE B C 1
ATOM 898 O O . PHE B 1 25 ? 36.656 14.833 22.804 1.00 19.54 25 PHE B O 1
ATOM 906 N N . GLY B 1 26 ? 35.851 15.061 24.880 1.00 18.23 26 GLY B N 1
ATOM 907 C CA . GLY B 1 26 ? 37.084 15.686 25.331 1.00 18.65 26 GLY B CA 1
ATOM 908 C C . GLY B 1 26 ? 37.175 17.036 24.643 1.00 18.64 26 GLY B C 1
ATOM 909 O O . GLY B 1 26 ? 36.196 17.780 24.624 1.00 17.87 26 GLY B O 1
ATOM 910 N N . ASP B 1 27 ? 38.329 17.358 24.067 1.00 18.17 27 ASP B N 1
ATOM 911 C CA . ASP B 1 27 ? 38.489 18.637 23.382 1.00 18.04 27 ASP B CA 1
ATOM 912 C C . ASP B 1 27 ? 38.430 18.484 21.869 1.00 17.86 27 ASP B C 1
ATOM 913 O O . ASP B 1 27 ? 38.879 19.356 21.118 1.00 17.07 27 ASP B O 1
ATOM 918 N N . ASP B 1 28 ? 37.876 17.359 21.434 1.00 16.69 28 ASP B N 1
ATOM 919 C CA . ASP B 1 28 ? 37.720 17.053 20.023 1.00 16.48 28 ASP B CA 1
ATOM 920 C C . ASP B 1 28 ? 36.435 17.738 19.579 1.00 16.07 28 ASP B C 1
ATOM 921 O O . ASP B 1 28 ? 35.346 17.242 19.845 1.00 15.27 28 ASP B O 1
ATOM 926 N N . GLY B 1 29 ? 36.562 18.881 18.918 1.00 15.72 29 GLY B N 1
ATOM 927 C CA . GLY B 1 29 ? 35.380 19.599 18.474 1.00 16.15 29 GLY B CA 1
ATOM 928 C C . GLY B 1 29 ? 35.024 19.337 17.026 1.00 16.19 29 GLY B C 1
ATOM 929 O O . GLY B 1 29 ? 34.256 20.088 16.424 1.00 16.11 29 GLY B O 1
ATOM 930 N N . SER B 1 30 ? 35.564 18.259 16.467 1.00 15.92 30 SER B N 1
ATOM 931 C CA . SER B 1 30 ? 35.313 17.927 15.072 1.00 16.03 30 SER B CA 1
ATOM 932 C C . SER B 1 30 ? 33.835 17.758 14.695 1.00 16.16 30 SER B C 1
ATOM 933 O O . SER B 1 30 ? 33.425 18.190 13.620 1.00 15.84 30 SER B O 1
ATOM 936 N N . VAL B 1 31 ? 33.032 17.141 15.558 1.00 15.63 31 VAL B N 1
ATOM 937 C CA . VAL B 1 31 ? 31.614 16.965 15.231 1.00 15.71 31 VAL B CA 1
ATOM 938 C C . VAL B 1 31 ? 30.921 18.315 15.018 1.00 15.68 31 VAL B C 1
ATOM 939 O O . VAL B 1 31 ? 30.150 18.491 14.072 1.00 16.35 31 VAL B O 1
ATOM 943 N N . MET B 1 32 ? 31.197 19.275 15.889 1.00 16.09 32 MET B N 1
ATOM 944 C CA . MET B 1 32 ? 30.587 20.591 15.745 1.00 16.30 32 MET B CA 1
ATOM 945 C C . MET B 1 32 ? 31.050 21.239 14.445 1.00 17.31 32 MET B C 1
ATOM 946 O O . MET B 1 32 ? 30.257 21.827 13.715 1.00 16.97 32 MET B O 1
ATOM 951 N N . GLU B 1 33 ? 32.342 21.134 14.160 1.00 18.40 33 GLU B N 1
ATOM 952 C CA . GLU B 1 33 ? 32.891 21.715 12.944 1.00 19.69 33 GLU B CA 1
ATOM 953 C C . GLU B 1 33 ? 32.212 21.137 11.705 1.00 19.31 33 GLU B C 1
ATOM 954 O O . GLU B 1 33 ? 32.005 21.844 10.719 1.00 19.62 33 GLU B O 1
ATOM 960 N N . SER B 1 34 ? 31.857 19.857 11.752 1.00 19.20 34 SER B N 1
ATOM 961 C CA . SER B 1 34 ? 31.199 19.229 10.610 1.00 19.69 34 SER B CA 1
ATOM 962 C C . SER B 1 34 ? 29.779 19.764 10.439 1.00 19.61 34 SER B C 1
ATOM 963 O O . SER B 1 34 ? 29.217 19.731 9.345 1.00 19.49 34 SER B O 1
ATOM 966 N N . LEU B 1 35 ? 29.195 20.250 11.526 1.00 19.46 35 LEU B N 1
ATOM 967 C CA . LEU B 1 35 ? 27.838 20.790 11.468 1.00 19.89 35 LEU B CA 1
ATOM 968 C C . LEU B 1 35 ? 27.890 22.217 10.942 1.00 20.96 35 LEU B C 1
ATOM 969 O O . LEU B 1 35 ? 26.872 22.778 10.529 1.00 20.45 35 LEU B O 1
ATOM 974 N N . GLY B 1 36 ? 29.086 22.799 10.975 1.00 21.31 36 GLY B N 1
ATOM 975 C CA . GLY B 1 36 ? 29.260 24.170 10.534 1.00 23.08 36 GLY B CA 1
ATOM 976 C C . GLY B 1 36 ? 29.097 25.124 11.707 1.00 24.40 36 GLY B C 1
ATOM 977 O O . GLY B 1 36 ? 28.880 26.324 11.519 1.00 24.62 36 GLY B O 1
ATOM 978 N N . VAL B 1 37 ? 29.205 24.588 12.921 1.00 25.12 37 VAL B N 1
ATOM 979 C CA . VAL B 1 37 ? 29.065 25.378 14.144 1.00 26.40 37 VAL B CA 1
ATOM 980 C C . VAL B 1 37 ? 30.400 25.456 14.891 1.00 27.70 37 VAL B C 1
ATOM 981 O O . VAL B 1 37 ? 30.810 24.496 15.546 1.00 27.47 37 VAL B O 1
ATOM 985 N N . PRO B 1 38 ? 31.095 26.605 14.799 1.00 28.56 38 PRO B N 1
ATOM 986 C CA . PRO B 1 38 ? 32.386 26.792 15.470 1.00 29.11 38 PRO B CA 1
ATOM 987 C C . PRO B 1 38 ? 32.413 26.217 16.887 1.00 29.66 38 PRO B C 1
ATOM 988 O O . PRO B 1 38 ? 31.637 26.622 17.751 1.00 29.07 38 PRO B O 1
ATOM 992 N N . PHE B 1 39 ? 33.323 25.268 17.101 1.00 30.62 39 PHE B N 1
ATOM 993 C CA . PHE B 1 39 ? 33.478 24.584 18.384 1.00 32.13 39 PHE B CA 1
ATOM 994 C C . PHE B 1 39 ? 33.502 25.493 19.613 1.00 33.02 39 PHE B C 1
ATOM 995 O O . PHE B 1 39 ? 32.472 25.707 20.249 1.00 34.16 39 PHE B O 1
ATOM 1003 N N . LYS B 1 40 ? 34.672 26.015 19.953 1.00 33.91 40 LYS B N 1
ATOM 1004 C CA . LYS B 1 40 ? 34.798 26.877 21.121 1.00 34.60 40 LYS B CA 1
ATOM 1005 C C . LYS B 1 40 ? 33.799 28.035 21.125 1.00 34.64 40 LYS B C 1
ATOM 1006 O O . LYS B 1 40 ? 33.175 28.325 22.145 1.00 34.95 40 LYS B O 1
ATOM 1012 N N . ASP B 1 41 ? 33.641 28.680 19.977 1.00 34.35 41 ASP B N 1
ATOM 1013 C CA . ASP B 1 41 ? 32.755 29.832 19.859 1.00 34.05 41 ASP B CA 1
ATOM 1014 C C . ASP B 1 41 ? 31.247 29.572 19.873 1.00 33.32 41 ASP B C 1
ATOM 1015 O O . ASP B 1 41 ? 30.470 30.471 19.552 1.00 33.82 41 ASP B O 1
ATOM 1020 N N . ASN B 1 42 ? 30.823 28.366 20.244 1.00 31.88 42 ASN B N 1
ATOM 1021 C CA . ASN B 1 42 ? 29.391 28.067 20.284 1.00 30.00 42 ASN B CA 1
ATOM 1022 C C . ASN B 1 42 ? 28.973 27.102 21.382 1.00 28.39 42 ASN B C 1
ATOM 1023 O O . ASN B 1 42 ? 27.799 26.734 21.479 1.00 28.24 42 ASN B O 1
ATOM 1028 N N . VAL B 1 43 ? 29.925 26.685 22.207 1.00 26.21 43 VAL B N 1
ATOM 1029 C CA . VAL B 1 43 ? 29.601 25.783 23.297 1.00 24.13 43 VAL B CA 1
ATOM 1030 C C . VAL B 1 43 ? 28.971 26.602 24.406 1.00 23.09 43 VAL B C 1
ATOM 1031 O O . VAL B 1 43 ? 29.183 27.809 24.494 1.00 22.49 43 VAL B O 1
ATOM 1035 N N . ASN B 1 44 ? 28.179 25.945 25.239 1.00 21.97 44 ASN B N 1
ATOM 1036 C CA . ASN B 1 44 ? 27.535 26.617 26.349 1.00 21.00 44 ASN B CA 1
ATOM 1037 C C . ASN B 1 44 ? 26.788 27.879 25.937 1.00 21.70 44 ASN B C 1
ATOM 1038 O O . ASN B 1 44 ? 26.900 28.931 26.576 1.00 20.51 44 ASN B O 1
ATOM 1043 N N . ASN B 1 45 ? 26.028 27.763 24.854 1.00 22.26 45 ASN B N 1
ATOM 1044 C CA . ASN B 1 45 ? 25.205 28.857 24.365 1.00 23.94 45 ASN B CA 1
ATOM 1045 C C . ASN B 1 45 ? 23.798 28.269 24.455 1.00 24.05 45 ASN B C 1
ATOM 1046 O O . ASN B 1 45 ? 23.565 27.360 25.244 1.00 24.22 45 ASN B O 1
ATOM 1051 N N . GLY B 1 46 ? 22.854 28.761 23.672 1.00 24.47 46 GLY B N 1
ATOM 1052 C CA . GLY B 1 46 ? 21.518 28.193 23.767 1.00 24.14 46 GLY B CA 1
ATOM 1053 C C . GLY B 1 46 ? 21.490 26.844 23.082 1.00 23.57 46 GLY B C 1
ATOM 1054 O O . GLY B 1 46 ? 22.502 26.144 23.031 1.00 23.52 46 GLY B O 1
ATOM 1055 N N . CYS B 1 47 ? 20.334 26.443 22.575 1.00 23.13 47 CYS B N 1
ATOM 1056 C CA . CYS B 1 47 ? 20.289 25.185 21.854 1.00 22.59 47 CYS B CA 1
ATOM 1057 C C . CYS B 1 47 ? 19.869 25.451 20.420 1.00 21.89 47 CYS B C 1
ATOM 1058 O O . CYS B 1 47 ? 19.255 26.474 20.108 1.00 21.48 47 CYS B O 1
ATOM 1061 N N . PHE B 1 48 ? 20.223 24.525 19.545 1.00 20.45 48 PHE B N 1
ATOM 1062 C CA . PHE B 1 48 ? 19.941 24.665 18.131 1.00 19.81 48 PHE B CA 1
ATOM 1063 C C . PHE B 1 48 ? 18.924 23.662 17.624 1.00 19.38 48 PHE B C 1
ATOM 1064 O O . PHE B 1 48 ? 18.754 22.581 18.190 1.00 18.11 48 PHE B O 1
ATOM 1072 N N . ASP B 1 49 ? 18.244 24.033 16.548 1.00 19.03 49 ASP B N 1
ATOM 1073 C CA . ASP B 1 49 ? 17.266 23.153 15.944 1.00 19.12 49 ASP B CA 1
ATOM 1074 C C . ASP B 1 49 ? 18.041 22.209 15.043 1.00 17.52 49 ASP B C 1
ATOM 1075 O O . ASP B 1 49 ? 18.918 22.641 14.291 1.00 16.94 49 ASP B O 1
ATOM 1080 N N . VAL B 1 50 ? 17.741 20.921 15.125 1.00 15.98 50 VAL B N 1
ATOM 1081 C CA . VAL B 1 50 ? 18.439 19.959 14.284 1.00 15.27 50 VAL B CA 1
ATOM 1082 C C . VAL B 1 50 ? 17.765 19.892 12.924 1.00 14.65 50 VAL B C 1
ATOM 1083 O O . VAL B 1 50 ? 16.574 19.597 12.828 1.00 15.65 50 VAL B O 1
ATOM 1087 N N . ILE B 1 51 ? 18.532 20.193 11.883 1.00 13.85 51 ILE B N 1
ATOM 1088 C CA . ILE B 1 51 ? 18.028 20.154 10.520 1.00 13.39 51 ILE B CA 1
ATOM 1089 C C . ILE B 1 51 ? 18.391 18.797 9.915 1.00 13.25 51 ILE B C 1
ATOM 1090 O O . ILE B 1 51 ? 19.254 18.101 10.434 1.00 13.37 51 ILE B O 1
ATOM 1095 N N . ALA B 1 52 ? 17.737 18.430 8.818 1.00 12.34 52 ALA B N 1
ATOM 1096 C CA . ALA B 1 52 ? 17.981 17.141 8.176 1.00 12.51 52 ALA B CA 1
ATOM 1097 C C . ALA B 1 52 ? 19.439 16.879 7.848 1.00 12.62 52 ALA B C 1
ATOM 1098 O O . ALA B 1 52 ? 19.922 15.759 8.012 1.00 12.36 52 ALA B O 1
ATOM 1100 N N . GLU B 1 53 ? 20.141 17.908 7.381 1.00 13.20 53 GLU B N 1
ATOM 1101 C CA . GLU B 1 53 ? 21.548 17.771 7.022 1.00 14.08 53 GLU B CA 1
ATOM 1102 C C . GLU B 1 53 ? 22.423 17.314 8.191 1.00 13.93 53 GLU B C 1
ATOM 1103 O O . GLU B 1 53 ? 23.474 16.696 7.987 1.00 14.55 53 GLU B O 1
ATOM 1109 N N . TRP B 1 54 ? 21.992 17.627 9.412 1.00 14.40 54 TRP B N 1
ATOM 1110 C CA . TRP B 1 54 ? 22.734 17.255 10.620 1.00 13.99 54 TRP B CA 1
ATOM 1111 C C . TRP B 1 54 ? 22.500 15.822 11.094 1.00 14.20 54 TRP B C 1
ATOM 1112 O O . TRP B 1 54 ? 23.330 15.263 11.809 1.00 14.66 54 TRP B O 1
ATOM 1123 N N . VAL B 1 55 ? 21.375 15.229 10.707 1.00 14.26 55 VAL B N 1
ATOM 1124 C CA . VAL B 1 55 ? 21.040 13.877 11.143 1.00 14.29 55 VAL B CA 1
ATOM 1125 C C . VAL B 1 55 ? 22.142 12.825 10.951 1.00 15.15 55 VAL B C 1
ATOM 1126 O O . VAL B 1 55 ? 22.533 12.153 11.906 1.00 15.11 55 VAL B O 1
ATOM 1130 N N . PRO B 1 56 ? 22.659 12.662 9.723 1.00 15.27 56 PRO B N 1
ATOM 1131 C CA . PRO B 1 56 ? 23.708 11.649 9.552 1.00 15.53 56 PRO B CA 1
ATOM 1132 C C . PRO B 1 56 ? 25.018 11.981 10.258 1.00 15.94 56 PRO B C 1
ATOM 1133 O O . PRO B 1 56 ? 25.843 11.099 10.498 1.00 15.49 56 PRO B O 1
ATOM 1137 N N . LEU B 1 57 ? 25.204 13.254 10.591 1.00 15.86 57 LEU B N 1
ATOM 1138 C CA . LEU B 1 57 ? 26.415 13.703 11.277 1.00 16.02 57 LEU B CA 1
ATOM 1139 C C . LEU B 1 57 ? 26.330 13.444 12.776 1.00 15.84 57 LEU B C 1
ATOM 1140 O O . LEU B 1 57 ? 27.355 13.320 13.456 1.00 15.53 57 LEU B O 1
ATOM 1145 N N . LEU B 1 58 ? 25.104 13.372 13.280 1.00 15.13 58 LEU B N 1
ATOM 1146 C CA . LEU B 1 58 ? 24.866 13.135 14.699 1.00 14.47 58 LEU B CA 1
ATOM 1147 C C . LEU B 1 58 ? 24.519 11.685 15.019 1.00 13.80 58 LEU B C 1
ATOM 1148 O O . LEU B 1 58 ? 24.889 11.179 16.071 1.00 14.05 58 LEU B O 1
ATOM 1153 N N . GLN B 1 59 ? 23.804 11.022 14.113 1.00 13.51 59 GLN B N 1
ATOM 1154 C CA . GLN B 1 59 ? 23.367 9.645 14.344 1.00 13.95 59 GLN B CA 1
ATOM 1155 C C . GLN B 1 59 ? 24.414 8.679 14.887 1.00 14.01 59 GLN B C 1
ATOM 1156 O O . GLN B 1 59 ? 24.108 7.853 15.736 1.00 14.31 59 GLN B O 1
ATOM 1162 N N . PRO B 1 60 ? 25.664 8.756 14.405 1.00 14.87 60 PRO B N 1
ATOM 1163 C CA . PRO B 1 60 ? 26.613 7.794 14.971 1.00 15.47 60 PRO B CA 1
ATOM 1164 C C . PRO B 1 60 ? 26.862 7.880 16.478 1.00 15.78 60 PRO B C 1
ATOM 1165 O O . PRO B 1 60 ? 27.373 6.930 17.066 1.00 16.34 60 PRO B O 1
ATOM 1169 N N . TYR B 1 61 ? 26.480 8.988 17.109 1.00 15.49 61 TYR B N 1
ATOM 1170 C CA . TYR B 1 61 ? 26.729 9.173 18.547 1.00 16.34 61 TYR B CA 1
ATOM 1171 C C . TYR B 1 61 ? 25.538 9.005 19.486 1.00 15.80 61 TYR B C 1
ATOM 1172 O O . TYR B 1 61 ? 25.649 9.246 20.696 1.00 15.65 61 TYR B O 1
ATOM 1181 N N . PHE B 1 62 ? 24.406 8.580 18.939 1.00 15.47 62 PHE B N 1
ATOM 1182 C CA . PHE B 1 62 ? 23.198 8.391 19.735 1.00 15.84 62 PHE B CA 1
ATOM 1183 C C . PHE B 1 62 ? 22.546 7.044 19.437 1.00 16.70 62 PHE B C 1
ATOM 1184 O O . PHE B 1 62 ? 22.523 6.606 18.284 1.00 16.87 62 PHE B O 1
ATOM 1192 N N . ASN B 1 63 ? 22.017 6.394 20.473 1.00 17.05 63 ASN B N 1
ATOM 1193 C CA . ASN B 1 63 ? 21.353 5.105 20.299 1.00 18.77 63 ASN B CA 1
ATOM 1194 C C . ASN B 1 63 ? 19.972 5.320 19.704 1.00 19.05 63 ASN B C 1
ATOM 1195 O O . ASN B 1 63 ? 19.455 4.475 18.965 1.00 19.19 63 ASN B O 1
ATOM 1200 N N . HIS B 1 64 ? 19.373 6.459 20.031 1.00 18.77 64 HIS B N 1
ATOM 1201 C CA . HIS B 1 64 ? 18.057 6.782 19.518 1.00 18.48 64 HIS B CA 1
ATOM 1202 C C . HIS B 1 64 ? 18.123 6.976 18.006 1.00 18.32 64 HIS B C 1
ATOM 1203 O O . HIS B 1 64 ? 19.037 7.618 17.494 1.00 17.96 64 HIS B O 1
ATOM 1210 N N . GLN B 1 65 ? 17.161 6.395 17.296 1.00 17.99 65 GLN B N 1
ATOM 1211 C CA . GLN B 1 65 ? 17.104 6.514 15.843 1.00 18.12 65 GLN B CA 1
ATOM 1212 C C . GLN B 1 65 ? 16.450 7.854 15.534 1.00 18.17 65 GLN B C 1
ATOM 1213 O O . GLN B 1 65 ? 15.237 8.013 15.672 1.00 17.67 65 GLN B O 1
ATOM 1219 N N . ILE B 1 66 ? 17.269 8.822 15.136 1.00 18.03 66 ILE B N 1
ATOM 1220 C CA . ILE B 1 66 ? 16.787 10.163 14.821 1.00 18.41 66 ILE B CA 1
ATOM 1221 C C . ILE B 1 66 ? 15.830 10.174 13.635 1.00 19.26 66 ILE B C 1
ATOM 1222 O O . ILE B 1 66 ? 16.192 9.774 12.524 1.00 18.91 66 ILE B O 1
ATOM 1227 N N . ASP B 1 67 ? 14.609 10.637 13.880 1.00 19.88 67 ASP B N 1
ATOM 1228 C CA . ASP B 1 67 ? 13.586 10.717 12.845 1.00 21.40 67 ASP B CA 1
ATOM 1229 C C . ASP B 1 67 ? 12.893 12.070 12.909 1.00 22.01 67 ASP B C 1
ATOM 1230 O O . ASP B 1 67 ? 11.995 12.267 13.730 1.00 22.24 67 ASP B O 1
ATOM 1235 N N . ILE B 1 68 ? 13.305 12.993 12.040 1.00 23.45 68 ILE B N 1
ATOM 1236 C CA . ILE B 1 68 ? 12.734 14.340 12.016 1.00 25.04 68 ILE B CA 1
ATOM 1237 C C . ILE B 1 68 ? 11.309 14.407 11.490 1.00 25.97 68 ILE B C 1
ATOM 1238 O O . ILE B 1 68 ? 10.562 15.308 11.851 1.00 26.85 68 ILE B O 1
ATOM 1243 N N . SER B 1 69 ? 10.924 13.464 10.637 1.00 26.30 69 SER B N 1
ATOM 1244 C CA . SER B 1 69 ? 9.565 13.463 10.101 1.00 27.08 69 SER B CA 1
ATOM 1245 C C . SER B 1 69 ? 8.549 13.139 11.192 1.00 26.74 69 SER B C 1
ATOM 1246 O O . SER B 1 69 ? 7.346 13.348 11.017 1.00 26.89 69 SER B O 1
ATOM 1249 N N . ASP B 1 70 ? 9.034 12.636 12.321 1.00 26.37 70 ASP B N 1
ATOM 1250 C CA . ASP B 1 70 ? 8.143 12.265 13.410 1.00 26.26 70 ASP B CA 1
ATOM 1251 C C . ASP B 1 70 ? 8.336 13.099 14.677 1.00 25.04 70 ASP B C 1
ATOM 1252 O O . ASP B 1 70 ? 7.377 13.326 15.426 1.00 25.25 70 ASP B O 1
ATOM 1257 N N . ASN B 1 71 ? 9.563 13.558 14.914 1.00 22.90 71 ASN B N 1
ATOM 1258 C CA . ASN B 1 71 ? 9.863 14.346 16.107 1.00 21.37 71 ASN B CA 1
ATOM 1259 C C . ASN B 1 71 ? 10.620 15.629 15.784 1.00 19.90 71 ASN B C 1
ATOM 1260 O O . ASN B 1 71 ? 11.168 15.782 14.69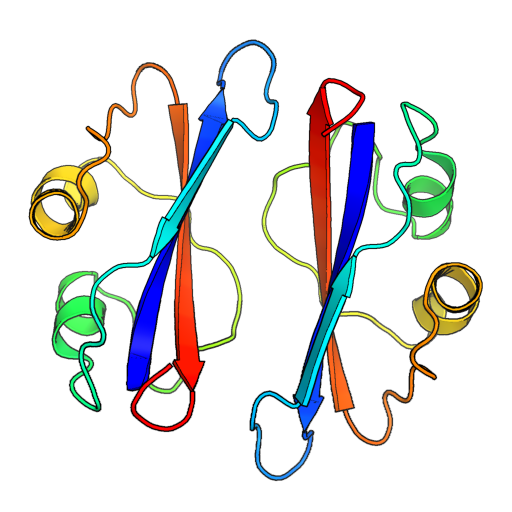9 1.00 18.87 71 ASN B O 1
ATOM 1265 N N . GLU B 1 72 ? 10.644 16.550 16.741 1.00 18.33 72 GLU B N 1
ATOM 1266 C CA . GLU B 1 72 ? 11.372 17.796 16.575 1.00 18.01 72 GLU B CA 1
ATOM 1267 C C . GLU B 1 72 ? 12.552 17.688 17.530 1.00 16.41 72 GLU B C 1
ATOM 1268 O O . GLU B 1 72 ? 12.366 17.364 18.699 1.00 15.25 72 GLU B O 1
ATOM 1274 N N . TYR B 1 73 ? 13.758 17.949 17.030 1.00 15.29 73 TYR B N 1
ATOM 1275 C CA . TYR B 1 73 ? 14.962 17.844 17.844 1.00 14.22 73 TYR B CA 1
ATOM 1276 C C . TYR B 1 73 ? 15.694 19.148 18.130 1.00 13.44 73 TYR B C 1
ATOM 1277 O O . TYR B 1 73 ? 15.724 20.059 17.305 1.00 13.48 73 TYR B O 1
ATOM 1286 N N . PHE B 1 74 ? 16.303 19.202 19.310 1.00 13.32 74 PHE B N 1
ATOM 1287 C CA . PHE B 1 74 ? 17.105 20.337 19.745 1.00 13.45 74 PHE B CA 1
ATOM 1288 C C . PHE B 1 74 ? 18.410 19.730 20.219 1.00 12.56 74 PHE B C 1
ATOM 1289 O O . PHE B 1 74 ? 18.424 18.621 20.739 1.00 12.07 74 PHE B O 1
ATOM 1297 N N . VAL B 1 75 ? 19.505 20.446 20.031 1.00 12.79 75 VAL B N 1
ATOM 1298 C CA . VAL B 1 75 ? 20.793 19.954 20.502 1.00 12.99 75 VAL B CA 1
ATOM 1299 C C . VAL B 1 75 ? 21.493 21.106 21.180 1.00 13.44 75 VAL B C 1
ATOM 1300 O O . VAL B 1 75 ? 21.399 22.255 20.740 1.00 12.39 75 VAL B O 1
ATOM 1304 N N . SER B 1 76 ? 22.182 20.790 22.266 1.00 13.17 76 SER B N 1
ATOM 1305 C CA . SER B 1 76 ? 22.926 21.785 23.009 1.00 13.68 76 SER B CA 1
ATOM 1306 C C . SER B 1 76 ? 24.356 21.271 23.078 1.00 13.21 76 SER B C 1
ATOM 1307 O O . SER B 1 76 ? 24.583 20.067 23.182 1.00 11.48 76 SER B O 1
ATOM 1310 N N . PHE B 1 77 ? 25.321 22.176 22.990 1.00 13.11 77 PHE B N 1
ATOM 1311 C CA . PHE B 1 77 ? 26.720 21.782 23.046 1.00 13.01 77 PHE B CA 1
ATOM 1312 C C . PHE B 1 77 ? 27.244 22.156 24.424 1.00 13.95 77 PHE B C 1
ATOM 1313 O O . PHE B 1 77 ? 27.586 23.315 24.675 1.00 13.92 77 PHE B O 1
ATOM 1321 N N . ASP B 1 78 ? 27.273 21.172 25.320 1.00 14.45 78 ASP B N 1
ATOM 1322 C CA . ASP B 1 78 ? 27.713 21.395 26.689 1.00 16.32 78 ASP B CA 1
ATOM 1323 C C . ASP B 1 78 ? 29.185 21.058 26.879 1.00 17.75 78 ASP B C 1
ATOM 1324 O O . ASP B 1 78 ? 29.646 19.998 26.457 1.00 17.11 78 ASP B O 1
ATOM 1329 N N . TYR B 1 79 ? 29.917 21.964 27.520 1.00 19.75 79 TYR B N 1
ATOM 1330 C CA . TYR B 1 79 ? 31.333 21.746 27.766 1.00 22.10 79 TYR B CA 1
ATOM 1331 C C . TYR B 1 79 ? 31.699 21.989 29.224 1.00 24.18 79 TYR B C 1
ATOM 1332 O O . TYR B 1 79 ? 31.517 23.084 29.751 1.00 22.82 79 TYR B O 1
ATOM 1341 N N . ARG B 1 80 ? 32.232 20.955 29.860 1.00 27.24 80 ARG B N 1
ATOM 1342 C CA . ARG B 1 80 ? 32.659 21.029 31.252 1.00 31.17 80 ARG B CA 1
ATOM 1343 C C . ARG B 1 80 ? 34.023 20.353 31.319 1.00 33.34 80 ARG B C 1
ATOM 1344 O O . ARG B 1 80 ? 34.438 19.714 30.356 1.00 33.32 80 ARG B O 1
ATOM 1352 N N . ASP B 1 81 ? 34.731 20.501 32.435 1.00 36.46 81 ASP B N 1
ATOM 1353 C CA . ASP B 1 81 ? 36.029 19.848 32.562 1.00 38.97 81 ASP B CA 1
ATOM 1354 C C . ASP B 1 81 ? 35.826 18.348 32.361 1.00 40.41 81 ASP B C 1
ATOM 1355 O O . ASP B 1 81 ? 34.693 17.864 32.338 1.00 40.67 81 ASP B O 1
ATOM 1360 N N . GLY B 1 82 ? 36.921 17.613 32.221 1.00 41.68 82 GLY B N 1
ATOM 1361 C CA . GLY B 1 82 ? 36.818 16.183 31.994 1.00 43.33 82 GLY B CA 1
ATOM 1362 C C . GLY B 1 82 ? 36.179 15.335 33.072 1.00 44.08 82 GLY B C 1
ATOM 1363 O O . GLY B 1 82 ? 35.914 15.795 34.185 1.00 44.83 82 GLY B O 1
ATOM 1364 N N . ASP B 1 83 ? 35.926 14.079 32.720 1.00 45.04 83 ASP B N 1
ATOM 1365 C CA . ASP B 1 83 ? 35.336 13.110 33.632 1.00 45.86 83 ASP B CA 1
ATOM 1366 C C . ASP B 1 83 ? 33.918 13.472 34.068 1.00 46.00 83 ASP B C 1
ATOM 1367 O O . ASP B 1 83 ? 33.291 12.720 34.815 1.00 46.07 83 ASP B O 1
ATOM 1372 N N . TRP B 1 84 ? 33.416 14.616 33.607 1.00 39.62 84 TRP B N 1
ATOM 1373 C CA . TRP B 1 84 ? 32.067 15.070 33.959 1.00 39.97 84 TRP B CA 1
ATOM 1374 C C . TRP B 1 84 ? 31.570 14.532 35.299 1.00 40.40 84 TRP B C 1
ATOM 1375 O O . TR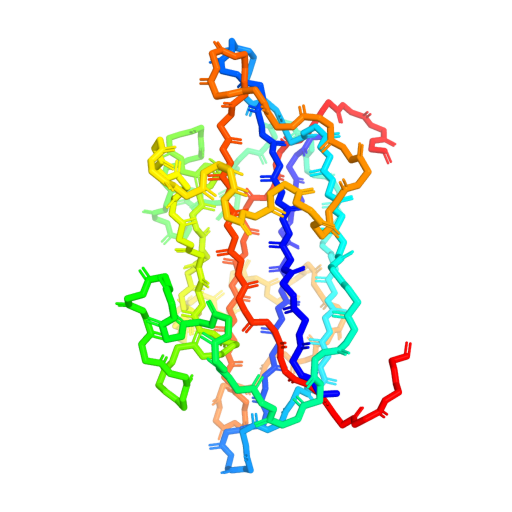P B 1 84 ? 30.550 13.803 35.296 1.00 40.81 84 TRP B O 1
#

Secondary structure (DSSP, 8-state):
-EEEEEEEEETTT--EEEEEE----TT--HHHHTTT--HHHHTTS-EEEPPGGGHHHHGGG-SS---TTTEEEEEEEEE-SS--/-EEEEEEEEETTT--EEEEEE----TT--HHHHHHT--SGGGTTS-EEEPPGGGHHHHGGG-SS---TTTEEEEEEEEE-STT-

CATH classification: 3.10.50.20

Solvent-accessible surface area: 9193 Å² total; per-residue (Å²): 3,0,34,0,19,0,19,28,16,28,87,89,95,108,21,25,96,14,80,43,92,5,141,45,36,27,118,82,9,58,14,0,110,72,16,62,11,78,47,178,108,31,27,34,75,23,50,57,78,9,90,62,124,24,30,90,90,1,47,99,77,11,132,42,137,17,56,62,89,88,9,76,3,31,0,17,1,25,68,82,128,51,133,118,3,0,41,0,20,0,25,18,23,37,126,102,84,131,82,64,104,10,87,39,88,5,135,50,19,31,106,72,8,65,9,0,99,65,16,60,12,65,23,161,119,32,26,20,76,18,46,55,92,15,86,54,124,24,28,90,63,0,42,90,75,12,144,45,135,12,61,60,100,83,10,88,3,15,0,21,1,16,56,90,94,48,152,75

Radius of gyration: 16.35 Å; C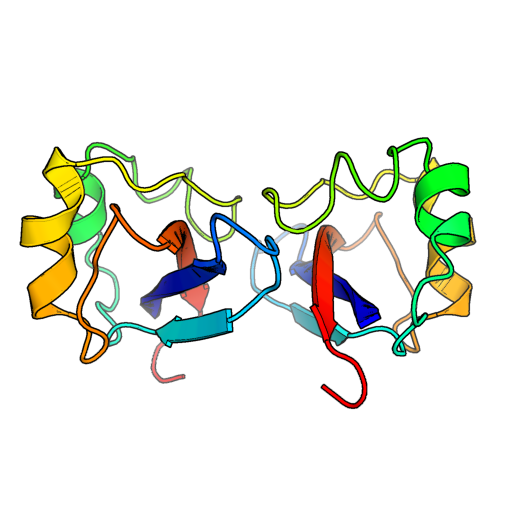α contacts (8 Å, |Δi|>4): 295; chains: 2; bounding box: 39×38×40 Å

Foldseek 3Di:
DKKKKKWKAFPVVRDTDDIDIFDHPDPDCVLVVVVVHDDPPFEVNDKDWDDPVCQVSCVVRDPDRDDVVGITMIIGMYDDPPDD/DKKKKKWKAFPPVRHTDDIDIFDHPAQPQVLCVVVVHDRVVFAPDDKAWDDPVSQVSCVVGDPDRDDVVTITMIMHIYDDHPPD

Nearest PDB structures (foldseek):
  2b5u-assembly2_D  TM=9.837E-01  e=5.938E-16  Escherichia coli
  5ohp-assembly1_A  TM=3.017E-01  e=7.508E-01  Homo sapiens
  2nsq-assembly1_A  TM=6.617E-01  e=8.607E+00  Homo sapiens
  4odr-assembly1_A  TM=3.456E-01  e=7.595E+00  Thermus thermophilus
  8c6i-assembly1_A  TM=2.936E-01  e=4.605E+00  Homo sapiens

Sequence (168 aa):
GLKLDLTWFDKSTEDFKGEEYSKDFGDDGSVMESLGVPFKDNVNNGCFDVIAEWVPLLQPYFNHQIDISDNEYFVSFDYRDGDWGLKLDLTWFDKSTEDFKGEEYSKDFGDDGSVMESLGVPFKDNVNNGCFDVIAEWVPLLQPYFNHQIDISDNEYFVSFDYRDGDW

B-factor: mean 22.57, std 8.97, range [3.74, 55.54]